Protein AF-A0A7J9W6K3-F1 (afdb_monomer_lite)

Secondary structure (DSSP, 8-state):
--TTGGGGTHHHHTT-EEEEEEETTS-EE----HHHHTTEEEEEEEEETTS-EEEEEEEPSSTT-HHHHHHHHHHHIIIIIHHHHHHHHHHHHHHHHHHHHHHHHHHHHTS---HHHHHHHHHHHHHHHHHHHHHHHHHHHHHHH------

pLDDT: mean 83.11, std 13.93, range [34.53, 97.88]

Sequence (151 aa):
MGRFLTSYGRAGYEHEGYAAQVLDDGSLTSEHSNETAARMIGQVIAACDCGWVGTTRYPTREECDEAAEELALQEWEHNHVRPVLEQHQRAQTTRLQRLLRELADQLTTTGQSDPPLVDRLDRILRALDKATQLAHQLREQAEHQHPTQKG

Structure (mmCIF, N/CA/C/O backbone):
data_AF-A0A7J9W6K3-F1
#
_entry.id   AF-A0A7J9W6K3-F1
#
loop_
_atom_site.group_PDB
_atom_site.id
_atom_site.type_symbol
_atom_site.label_atom_id
_atom_site.label_alt_id
_atom_site.label_comp_id
_atom_site.label_asym_id
_atom_site.label_entity_id
_atom_site.label_seq_id
_atom_site.pdbx_PDB_ins_code
_atom_site.Cartn_x
_atom_site.Cartn_y
_atom_site.Cartn_z
_atom_site.occupancy
_atom_site.B_iso_or_equiv
_atom_site.auth_seq_id
_atom_site.auth_comp_id
_atom_site.auth_asym_id
_atom_site.auth_atom_id
_atom_site.pdbx_PDB_model_num
ATOM 1 N N . MET A 1 1 ? 14.669 0.364 2.171 1.00 46.22 1 MET A N 1
ATOM 2 C CA . MET A 1 1 ? 13.546 0.045 3.085 1.00 46.22 1 MET A CA 1
ATOM 3 C C . MET A 1 1 ? 12.818 1.324 3.494 1.00 46.22 1 MET A C 1
ATOM 5 O O . MET A 1 1 ? 13.327 2.086 4.315 1.00 46.22 1 MET A O 1
ATOM 9 N N . GLY A 1 2 ? 11.663 1.610 2.891 1.00 46.72 2 GLY A N 1
ATOM 10 C CA . GLY A 1 2 ? 10.895 2.818 3.199 1.00 46.72 2 GLY A CA 1
ATOM 11 C C . GLY A 1 2 ? 10.341 2.796 4.628 1.00 46.72 2 GLY A C 1
ATOM 12 O O . GLY A 1 2 ? 9.809 1.783 5.080 1.00 46.72 2 GLY A O 1
ATOM 13 N N . ARG A 1 3 ? 10.411 3.933 5.336 1.00 51.56 3 ARG A N 1
ATOM 14 C CA . ARG A 1 3 ? 9.794 4.150 6.667 1.00 51.56 3 ARG A CA 1
ATOM 15 C C . ARG A 1 3 ? 8.292 3.821 6.720 1.00 51.56 3 ARG A C 1
ATOM 17 O O . ARG A 1 3 ? 7.736 3.734 7.808 1.00 51.5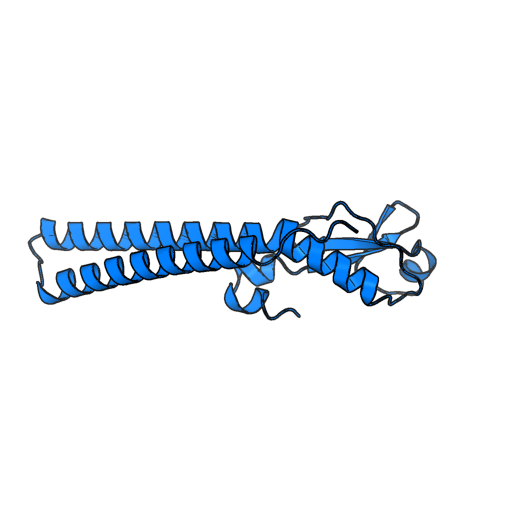6 3 ARG A O 1
ATOM 24 N N . PHE A 1 4 ? 7.647 3.669 5.566 1.00 59.69 4 PHE A N 1
ATOM 25 C CA . PHE A 1 4 ? 6.225 3.391 5.428 1.00 59.69 4 PHE A CA 1
ATOM 26 C C . PHE A 1 4 ? 5.818 1.996 5.926 1.00 59.69 4 PHE A C 1
ATOM 28 O O . PHE A 1 4 ? 4.779 1.869 6.558 1.00 59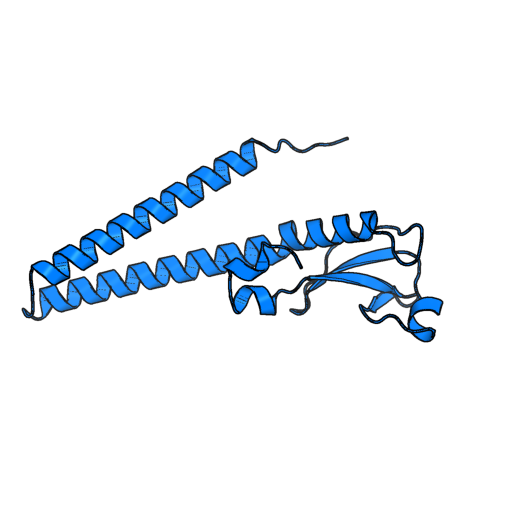.69 4 PHE A O 1
ATOM 35 N N . LEU A 1 5 ? 6.627 0.953 5.706 1.00 60.44 5 LEU A N 1
ATOM 36 C CA . LEU A 1 5 ? 6.223 -0.427 6.025 1.00 60.44 5 LEU A CA 1
ATOM 37 C C . LEU A 1 5 ? 6.292 -0.756 7.521 1.00 60.44 5 LEU A C 1
ATOM 39 O O . LEU A 1 5 ? 5.497 -1.548 8.029 1.00 60.44 5 LEU A O 1
ATOM 43 N N . THR A 1 6 ? 7.214 -0.128 8.252 1.00 59.09 6 THR A N 1
ATOM 44 C CA . THR A 1 6 ? 7.467 -0.454 9.663 1.00 59.09 6 THR A CA 1
ATOM 45 C C . THR A 1 6 ? 6.318 -0.057 10.591 1.00 59.09 6 THR A C 1
ATOM 47 O O . THR A 1 6 ? 6.172 -0.647 11.661 1.00 59.09 6 THR A O 1
ATOM 50 N N . SER A 1 7 ? 5.465 0.892 10.194 1.00 63.66 7 SER A N 1
ATOM 51 C CA . SER A 1 7 ? 4.308 1.332 10.985 1.00 63.66 7 SER A CA 1
ATOM 52 C C . SER A 1 7 ? 3.098 0.389 10.908 1.00 63.66 7 SER A C 1
ATOM 54 O O . SER A 1 7 ? 2.197 0.511 11.737 1.00 63.66 7 SER A O 1
ATOM 56 N N . TYR A 1 8 ? 3.083 -0.577 9.979 1.00 64.19 8 TYR A N 1
ATOM 57 C CA . TYR A 1 8 ? 1.959 -1.506 9.770 1.00 64.19 8 TYR A CA 1
ATOM 58 C C . TYR A 1 8 ? 2.231 -2.946 10.242 1.00 64.19 8 TYR A C 1
ATOM 60 O O . TYR A 1 8 ? 1.387 -3.833 10.081 1.00 64.19 8 TYR A O 1
ATOM 68 N N . GLY A 1 9 ? 3.384 -3.194 10.872 1.00 71.44 9 GLY A N 1
ATOM 69 C CA . GLY A 1 9 ? 3.729 -4.494 11.450 1.00 71.44 9 GLY A CA 1
ATOM 70 C C . GLY A 1 9 ? 3.740 -5.620 10.412 1.00 71.44 9 GLY A C 1
ATOM 71 O O . GLY A 1 9 ? 4.226 -5.443 9.300 1.00 71.44 9 GLY A O 1
ATOM 72 N N . ARG A 1 10 ? 3.194 -6.792 10.766 1.00 72.94 10 ARG A N 1
ATOM 73 C CA . ARG A 1 10 ? 3.197 -7.989 9.901 1.00 72.94 10 ARG A CA 1
ATOM 74 C C . ARG A 1 10 ? 2.550 -7.757 8.530 1.00 72.94 10 ARG A C 1
ATOM 76 O O . ARG A 1 10 ? 3.074 -8.255 7.544 1.00 72.94 10 ARG A O 1
ATOM 83 N N . ALA A 1 11 ? 1.473 -6.974 8.467 1.00 72.75 11 ALA A N 1
ATOM 84 C CA . ALA A 1 11 ? 0.815 -6.655 7.201 1.00 72.75 11 ALA A CA 1
ATOM 85 C C . ALA A 1 11 ? 1.736 -5.856 6.261 1.00 72.75 11 ALA A C 1
ATOM 87 O O . ALA A 1 11 ? 1.671 -6.033 5.054 1.00 72.75 11 ALA A O 1
ATOM 88 N N . GLY A 1 12 ? 2.623 -5.014 6.804 1.00 75.06 12 GLY A N 1
ATOM 89 C CA . GLY A 1 12 ? 3.629 -4.308 6.008 1.00 75.06 12 GLY A CA 1
ATOM 90 C C . GLY A 1 12 ? 4.677 -5.251 5.412 1.00 75.06 12 GLY A C 1
ATOM 91 O O . GLY A 1 12 ? 5.033 -5.101 4.250 1.00 75.06 12 GLY A O 1
ATOM 92 N N . TYR A 1 13 ? 5.131 -6.248 6.177 1.00 77.00 13 TYR A N 1
ATOM 93 C CA . TYR A 1 13 ? 6.118 -7.227 5.700 1.00 77.00 13 TYR A CA 1
ATOM 94 C C . TYR A 1 13 ? 5.578 -8.145 4.599 1.00 77.00 13 TYR A C 1
ATOM 96 O O . TYR A 1 13 ? 6.311 -8.491 3.686 1.00 77.00 13 TYR A O 1
ATOM 104 N N . GLU A 1 14 ? 4.296 -8.515 4.649 1.00 85.31 14 GLU A N 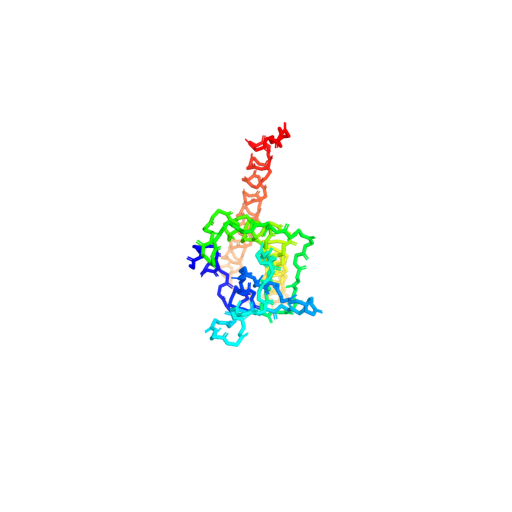1
ATOM 105 C CA . GLU A 1 14 ? 3.660 -9.347 3.609 1.00 85.31 14 GLU A CA 1
ATOM 106 C C . GLU A 1 14 ? 3.500 -8.609 2.265 1.00 85.31 14 GLU A C 1
ATOM 108 O O . GLU A 1 14 ? 3.167 -9.226 1.255 1.00 85.31 14 GLU A O 1
ATOM 113 N N . HIS A 1 15 ? 3.751 -7.297 2.251 1.00 89.56 15 HIS A N 1
ATOM 114 C CA . HIS A 1 15 ? 3.636 -6.444 1.078 1.00 89.56 15 HIS A CA 1
ATOM 115 C C . HIS A 1 15 ? 4.947 -5.743 0.714 1.00 89.56 15 HIS A C 1
ATOM 117 O O . HIS A 1 15 ? 4.901 -4.677 0.106 1.00 89.56 15 HIS A O 1
ATOM 123 N N . GLU A 1 16 ? 6.108 -6.313 1.052 1.00 88.69 16 GLU A N 1
ATOM 124 C CA . GLU A 1 16 ? 7.400 -5.763 0.629 1.00 88.69 16 GLU A CA 1
ATOM 125 C C . GLU A 1 16 ? 7.458 -5.620 -0.903 1.00 88.69 16 GLU A C 1
ATOM 127 O O . GLU A 1 16 ? 7.060 -6.520 -1.649 1.00 88.69 16 GLU A O 1
ATOM 132 N N . GLY A 1 17 ? 7.851 -4.431 -1.363 1.00 91.25 17 GLY A N 1
ATOM 133 C CA . GLY A 1 17 ? 7.897 -4.069 -2.774 1.00 91.25 17 GLY A CA 1
ATOM 134 C C . GLY A 1 17 ? 9.316 -3.902 -3.277 1.00 91.25 17 GLY A C 1
ATOM 135 O O . GLY A 1 17 ? 10.202 -3.489 -2.529 1.00 91.25 17 GLY A O 1
ATOM 136 N N . TYR A 1 18 ? 9.507 -4.190 -4.557 1.00 92.56 18 TYR A N 1
ATOM 137 C CA . TYR A 1 18 ? 10.792 -4.097 -5.235 1.00 92.56 18 TYR A CA 1
ATOM 138 C C . TYR A 1 18 ? 10.608 -3.707 -6.705 1.00 92.56 18 TYR A C 1
ATOM 140 O O . TYR A 1 18 ? 9.540 -3.901 -7.293 1.00 92.56 18 TYR A O 1
ATOM 148 N N . ALA A 1 19 ? 11.662 -3.159 -7.307 1.00 95.19 19 ALA A N 1
ATOM 149 C CA . ALA A 1 19 ? 11.737 -2.939 -8.745 1.00 95.19 19 ALA A CA 1
ATOM 150 C C . ALA A 1 19 ? 12.231 -4.227 -9.420 1.00 95.19 19 ALA A C 1
ATOM 152 O O . ALA A 1 19 ? 13.414 -4.559 -9.371 1.00 95.19 19 ALA A O 1
ATOM 153 N N . ALA A 1 20 ? 11.316 -4.988 -10.016 1.00 95.69 20 ALA A N 1
ATOM 154 C CA . ALA A 1 20 ? 11.654 -6.221 -10.711 1.00 95.69 20 ALA A CA 1
ATOM 155 C C . ALA A 1 20 ? 12.260 -5.913 -12.082 1.00 95.69 20 ALA A C 1
ATOM 157 O O . ALA A 1 20 ? 11.675 -5.166 -12.867 1.00 95.69 20 ALA A O 1
ATOM 158 N N . GLN A 1 21 ? 13.394 -6.532 -12.389 1.00 95.50 21 GLN A N 1
ATOM 159 C CA . GLN A 1 21 ? 14.008 -6.498 -13.711 1.00 95.50 21 GLN A CA 1
ATOM 160 C C . GLN A 1 21 ? 13.185 -7.330 -14.693 1.00 95.50 21 GLN A C 1
ATOM 162 O O . GLN A 1 21 ? 12.701 -8.413 -14.352 1.00 95.50 21 GLN A O 1
ATOM 167 N N . VAL A 1 22 ? 13.044 -6.832 -15.919 1.00 95.56 22 VAL A N 1
ATOM 168 C CA . VAL A 1 22 ? 12.339 -7.534 -16.994 1.00 95.56 22 VAL A CA 1
ATOM 169 C C . VAL A 1 22 ? 13.335 -8.300 -17.858 1.00 95.56 22 VAL A C 1
ATOM 171 O O . VAL A 1 22 ? 14.314 -7.727 -18.343 1.00 95.56 22 VAL A O 1
ATOM 174 N N . LEU A 1 23 ? 13.061 -9.584 -18.079 1.00 95.56 23 LEU A N 1
ATOM 175 C CA . LEU A 1 23 ? 13.861 -10.449 -18.942 1.00 95.56 23 LEU A CA 1
ATOM 176 C C . LEU A 1 23 ? 13.335 -10.475 -20.387 1.00 95.56 23 LEU A C 1
ATOM 178 O O . LEU A 1 23 ? 12.221 -10.039 -20.686 1.00 95.56 23 LEU A O 1
ATOM 182 N N . ASP A 1 24 ? 14.151 -11.008 -21.291 1.00 96.38 24 ASP A N 1
ATOM 183 C CA . ASP A 1 24 ? 13.897 -11.151 -22.730 1.00 96.38 24 ASP A CA 1
ATOM 184 C C . ASP A 1 24 ? 12.666 -11.995 -23.097 1.00 96.38 24 ASP A C 1
ATOM 186 O O . ASP A 1 24 ? 12.036 -11.761 -24.130 1.00 96.38 24 ASP A O 1
ATOM 190 N N . ASP A 1 25 ? 12.276 -12.929 -22.233 1.00 95.81 25 ASP A N 1
ATOM 191 C CA . ASP A 1 25 ? 11.043 -13.717 -22.342 1.00 95.81 25 ASP A CA 1
ATOM 192 C C . ASP A 1 25 ? 9.825 -13.043 -21.682 1.00 95.81 25 ASP A C 1
ATOM 194 O O . ASP A 1 25 ? 8.722 -13.593 -21.680 1.00 95.81 25 ASP A O 1
ATOM 198 N N . GLY A 1 26 ? 10.011 -11.840 -21.131 1.00 93.94 26 GLY A N 1
ATOM 199 C CA . GLY A 1 26 ? 8.992 -11.063 -20.436 1.00 93.94 26 GLY A CA 1
ATOM 200 C C . GLY A 1 26 ? 8.764 -11.456 -18.976 1.00 93.94 26 GLY A C 1
ATOM 201 O O . GLY A 1 26 ? 7.923 -10.825 -18.331 1.00 93.94 26 GLY A O 1
ATOM 202 N N . SER A 1 27 ? 9.484 -12.450 -18.447 1.00 95.31 27 SER A N 1
ATOM 203 C CA . SER A 1 27 ? 9.456 -12.773 -17.019 1.00 95.31 27 SER A CA 1
ATOM 204 C C . SER A 1 27 ? 10.117 -11.682 -16.171 1.00 95.31 27 SER A C 1
ATOM 206 O O . SER A 1 27 ? 10.842 -10.817 -16.672 1.00 95.31 27 SER A O 1
ATOM 208 N N . LEU A 1 28 ? 9.808 -11.703 -14.874 1.00 95.81 28 LEU A N 1
ATOM 209 C CA . LEU A 1 28 ? 10.259 -10.721 -13.895 1.00 95.81 28 LEU A CA 1
ATOM 210 C C . LEU A 1 28 ? 11.197 -11.385 -12.894 1.00 95.81 28 LEU A C 1
ATOM 212 O O . LEU A 1 28 ? 10.935 -12.507 -12.461 1.00 95.81 28 LEU A O 1
ATOM 216 N N . THR A 1 29 ? 12.251 -10.682 -12.491 1.00 92.81 29 THR A N 1
ATOM 217 C CA . THR A 1 29 ? 13.169 -11.165 -11.458 1.00 92.81 29 THR A CA 1
ATOM 218 C C . THR A 1 29 ? 13.659 -10.040 -10.555 1.00 92.81 29 THR A C 1
ATOM 220 O O . THR A 1 29 ? 13.864 -8.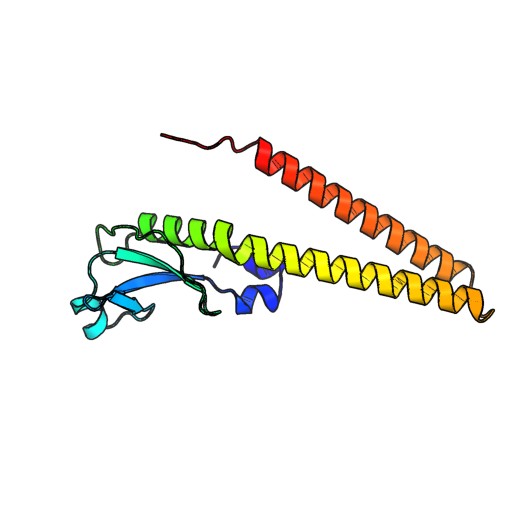912 -10.998 1.00 92.81 29 THR A O 1
ATOM 223 N N . SER A 1 30 ? 13.861 -10.352 -9.278 1.00 89.69 30 SER A N 1
ATOM 224 C CA . SER A 1 30 ? 14.644 -9.539 -8.341 1.00 89.69 30 SER A CA 1
ATOM 225 C C . SER A 1 30 ? 16.069 -10.077 -8.164 1.00 89.69 30 SER A C 1
ATOM 227 O O . SER A 1 30 ? 16.888 -9.461 -7.485 1.00 89.69 30 SER A O 1
ATOM 229 N N . GLU A 1 31 ? 16.386 -11.223 -8.774 1.00 88.75 31 GLU A N 1
ATOM 230 C CA . GLU A 1 31 ? 17.679 -11.881 -8.641 1.00 88.75 31 GLU A CA 1
ATOM 231 C C . GLU A 1 31 ? 18.696 -11.328 -9.640 1.00 88.75 31 GLU A C 1
ATOM 233 O O . GLU A 1 31 ? 18.482 -11.319 -10.859 1.00 88.75 31 GLU A O 1
ATOM 238 N N . HIS A 1 32 ? 19.860 -10.943 -9.123 1.00 84.19 32 HIS A N 1
ATOM 239 C CA . HIS A 1 32 ? 20.987 -10.502 -9.930 1.00 84.19 32 HIS A CA 1
ATOM 240 C C . HIS A 1 32 ? 22.065 -11.595 -9.992 1.00 84.19 32 HIS A C 1
ATOM 242 O O . HIS A 1 32 ? 22.704 -11.932 -8.995 1.00 84.19 32 HIS A O 1
ATOM 248 N N . SER A 1 33 ? 22.258 -12.160 -11.181 1.00 88.88 33 SER A N 1
ATOM 249 C CA . SER A 1 33 ? 23.274 -13.161 -11.513 1.00 88.88 33 SER A CA 1
ATOM 250 C C . SER A 1 33 ? 23.777 -12.912 -12.936 1.00 88.88 33 SER A C 1
ATOM 252 O O . SER A 1 33 ? 23.098 -12.251 -13.715 1.00 88.88 33 SER A O 1
ATOM 254 N N . ASN A 1 34 ? 24.921 -13.487 -13.323 1.00 90.00 34 ASN A N 1
ATOM 255 C CA . ASN A 1 34 ? 25.410 -13.369 -14.706 1.00 90.00 34 ASN A CA 1
ATOM 256 C C . ASN A 1 34 ? 24.389 -13.884 -15.739 1.00 90.00 34 ASN A C 1
ATOM 258 O O . ASN A 1 34 ? 24.333 -13.375 -16.855 1.00 90.00 34 ASN A O 1
ATOM 262 N N . GLU A 1 35 ? 23.594 -14.894 -15.375 1.00 90.62 35 GLU A N 1
ATOM 263 C CA . GLU A 1 35 ? 22.547 -15.446 -16.236 1.00 90.62 35 GLU A CA 1
ATOM 264 C C . GLU A 1 35 ? 21.369 -14.479 -16.383 1.00 90.62 35 GLU A C 1
ATOM 266 O O . GLU A 1 35 ? 20.944 -14.204 -17.503 1.00 90.62 35 GLU A O 1
ATOM 271 N N . THR A 1 36 ? 20.855 -13.940 -15.274 1.00 90.69 36 THR A N 1
ATOM 272 C CA . THR A 1 36 ? 19.729 -12.999 -15.325 1.00 90.69 36 THR A CA 1
ATOM 273 C C . THR A 1 36 ? 20.144 -11.681 -15.967 1.00 90.69 36 THR A C 1
ATOM 275 O O . THR A 1 36 ? 19.421 -11.204 -16.833 1.00 90.69 36 THR A O 1
ATOM 278 N N . ALA A 1 37 ? 21.329 -11.151 -15.644 1.00 89.56 37 ALA A N 1
ATOM 279 C CA . ALA A 1 37 ? 21.881 -9.922 -16.218 1.00 89.56 37 ALA A CA 1
ATOM 280 C C . ALA A 1 37 ? 21.967 -9.977 -17.752 1.00 89.56 37 ALA A C 1
ATOM 282 O O . ALA A 1 37 ? 21.488 -9.076 -18.435 1.00 89.56 37 ALA A O 1
ATOM 283 N N . ALA A 1 38 ? 22.466 -11.087 -18.311 1.00 92.38 38 ALA A N 1
ATOM 284 C CA . ALA A 1 38 ? 22.559 -11.277 -19.762 1.00 92.38 38 ALA A CA 1
ATOM 285 C C . ALA A 1 38 ? 21.196 -11.287 -20.482 1.00 92.38 38 ALA A C 1
ATOM 287 O O . ALA A 1 38 ? 21.148 -11.139 -21.703 1.00 92.38 38 ALA A O 1
ATOM 288 N N . ARG A 1 39 ? 20.102 -11.482 -19.738 1.00 94.44 39 ARG A N 1
ATOM 289 C CA . ARG A 1 39 ? 18.731 -11.559 -20.252 1.00 94.44 39 ARG A CA 1
ATOM 290 C C . ARG A 1 39 ? 17.906 -10.305 -19.967 1.00 94.44 39 ARG A C 1
ATOM 292 O O . ARG A 1 39 ? 16.792 -10.208 -20.475 1.00 94.44 39 ARG A O 1
ATOM 299 N N . MET A 1 40 ? 18.406 -9.363 -19.164 1.00 93.31 40 MET A N 1
ATOM 300 C CA . MET A 1 40 ? 17.689 -8.126 -18.839 1.00 93.31 40 MET A CA 1
ATOM 301 C C . MET A 1 40 ? 17.553 -7.237 -20.078 1.00 93.31 40 MET A C 1
ATOM 303 O O . MET A 1 40 ? 18.512 -7.024 -20.817 1.00 93.31 40 MET A O 1
ATOM 307 N N . ILE A 1 41 ? 16.367 -6.660 -20.284 1.00 94.12 41 ILE A N 1
ATOM 308 C CA . ILE A 1 41 ? 16.082 -5.804 -21.453 1.00 94.12 41 ILE A CA 1
ATOM 309 C C . ILE A 1 41 ? 16.168 -4.300 -21.154 1.00 94.12 41 ILE A C 1
ATOM 311 O O . ILE A 1 41 ? 15.668 -3.486 -21.931 1.00 94.12 41 ILE A O 1
ATOM 315 N N . GLY A 1 42 ? 16.773 -3.923 -20.024 1.00 93.94 42 GLY A N 1
ATOM 316 C CA . GLY A 1 42 ? 16.908 -2.523 -19.609 1.00 93.94 42 GLY A CA 1
ATOM 317 C C . GLY A 1 42 ? 15.579 -1.889 -19.188 1.00 93.94 42 GLY A C 1
ATOM 318 O O . GLY A 1 42 ? 15.264 -0.762 -19.575 1.00 93.94 42 GLY A O 1
ATOM 319 N N . GLN A 1 43 ? 14.746 -2.641 -18.467 1.00 95.25 43 GLN A N 1
ATOM 320 C CA . GLN A 1 43 ? 13.466 -2.172 -17.944 1.00 95.25 43 GLN A CA 1
ATOM 321 C C . GLN A 1 43 ? 13.221 -2.757 -16.559 1.00 95.25 43 GLN A C 1
ATOM 323 O O . GLN A 1 43 ? 13.466 -3.944 -16.341 1.00 95.25 43 GLN A O 1
ATOM 328 N N . VAL A 1 44 ? 12.637 -1.947 -15.680 1.00 96.06 44 VAL A N 1
ATOM 329 C CA . VAL A 1 44 ? 12.098 -2.398 -14.395 1.00 96.06 44 VAL A CA 1
ATOM 330 C C . VAL A 1 44 ? 10.596 -2.157 -14.306 1.00 96.06 44 VAL A C 1
ATOM 332 O O . VAL A 1 44 ? 10.042 -1.286 -14.981 1.00 96.06 44 VAL A O 1
ATOM 335 N N . ILE A 1 45 ? 9.925 -2.941 -13.471 1.00 97.44 45 ILE A N 1
ATOM 336 C CA . ILE A 1 45 ? 8.502 -2.811 -13.155 1.00 97.44 45 ILE A CA 1
ATOM 337 C C . ILE A 1 45 ? 8.303 -2.938 -11.649 1.00 97.44 45 ILE A C 1
ATOM 339 O O . ILE A 1 45 ? 9.026 -3.672 -10.976 1.00 97.44 45 ILE A O 1
ATOM 343 N N . ALA A 1 46 ? 7.315 -2.233 -11.109 1.00 97.50 46 ALA A N 1
ATOM 344 C CA . ALA A 1 46 ? 6.941 -2.393 -9.714 1.00 97.50 46 ALA A CA 1
ATOM 345 C C . ALA A 1 46 ? 6.446 -3.826 -9.454 1.00 97.50 46 ALA A C 1
ATOM 347 O O . ALA A 1 46 ? 5.619 -4.344 -10.206 1.00 97.50 46 ALA A O 1
ATOM 348 N N . ALA A 1 47 ? 6.912 -4.462 -8.386 1.00 96.75 47 ALA A N 1
ATOM 349 C CA . ALA A 1 47 ? 6.459 -5.782 -7.967 1.00 96.75 47 ALA A CA 1
ATOM 350 C C . ALA A 1 47 ? 6.380 -5.874 -6.441 1.00 96.75 47 ALA A C 1
ATOM 352 O O . ALA A 1 47 ? 6.915 -5.033 -5.718 1.00 96.75 47 ALA A O 1
ATOM 353 N N . CYS A 1 48 ? 5.668 -6.884 -5.953 1.00 95.25 48 CYS A N 1
ATOM 354 C CA . CYS A 1 48 ? 5.475 -7.133 -4.534 1.00 95.25 48 CYS A CA 1
ATOM 355 C C . CYS A 1 48 ? 5.466 -8.634 -4.239 1.00 95.25 48 CYS A C 1
ATOM 357 O O . CYS A 1 48 ? 4.935 -9.415 -5.031 1.00 95.25 48 CYS A O 1
ATOM 359 N N . ASP A 1 49 ? 5.969 -9.029 -3.071 1.00 91.50 49 ASP A N 1
ATOM 360 C CA . ASP A 1 49 ? 6.024 -10.431 -2.630 1.00 91.50 49 ASP A CA 1
ATOM 361 C C . ASP A 1 49 ? 4.654 -11.119 -2.561 1.00 91.50 49 ASP A C 1
ATOM 363 O O . ASP A 1 49 ? 4.550 -12.335 -2.717 1.00 91.50 49 ASP A O 1
ATOM 367 N N . CYS A 1 50 ? 3.570 -10.353 -2.404 1.00 92.19 50 CYS A N 1
ATOM 368 C CA . CYS A 1 50 ? 2.212 -10.896 -2.460 1.00 92.19 50 CYS A CA 1
ATOM 369 C C . CYS A 1 50 ? 1.753 -11.293 -3.883 1.00 92.19 50 CYS A C 1
ATOM 371 O O . CYS A 1 50 ? 0.630 -11.771 -4.056 1.00 92.19 50 CYS A O 1
ATOM 373 N N . GLY A 1 51 ? 2.592 -11.079 -4.903 1.00 94.56 51 GLY A N 1
ATOM 374 C CA . GLY A 1 51 ? 2.317 -11.377 -6.310 1.00 94.56 51 GLY A CA 1
ATOM 375 C C . GLY A 1 51 ? 1.694 -10.222 -7.097 1.00 94.56 51 GLY A C 1
ATOM 376 O O . GLY A 1 51 ? 1.366 -10.393 -8.271 1.00 94.56 51 GLY A O 1
ATOM 377 N N . TRP A 1 52 ? 1.514 -9.049 -6.484 1.00 97.06 52 TRP A N 1
ATOM 378 C CA . TRP A 1 52 ? 1.080 -7.858 -7.213 1.00 97.06 52 TRP A CA 1
ATOM 379 C C . TRP A 1 52 ? 2.197 -7.334 -8.120 1.00 97.06 52 TRP A C 1
ATOM 381 O O . TRP A 1 52 ? 3.362 -7.287 -7.726 1.00 97.06 52 TRP A O 1
ATOM 391 N N . VAL A 1 53 ? 1.814 -6.903 -9.321 1.00 97.88 53 VAL A N 1
ATOM 392 C CA . VAL A 1 53 ? 2.709 -6.326 -10.326 1.00 97.88 53 VAL A CA 1
ATOM 393 C C . VAL A 1 53 ? 2.105 -5.014 -10.811 1.00 97.88 53 VAL A C 1
ATOM 395 O O . VAL A 1 53 ? 0.895 -4.921 -11.038 1.00 97.88 53 VAL A O 1
ATOM 398 N N . GLY A 1 54 ? 2.961 -4.009 -10.959 1.00 96.88 54 GLY A N 1
ATOM 399 C CA . GLY A 1 54 ? 2.624 -2.724 -11.541 1.00 96.88 54 GLY A CA 1
ATOM 400 C C . GLY A 1 54 ? 2.246 -2.830 -13.011 1.00 96.88 54 GLY A C 1
ATOM 401 O O . GLY A 1 54 ? 2.238 -3.891 -13.634 1.00 96.88 54 GLY A O 1
ATOM 402 N N . THR A 1 55 ? 1.914 -1.687 -13.582 1.00 96.94 55 THR A N 1
ATOM 403 C CA . THR A 1 55 ? 1.479 -1.579 -14.978 1.00 96.94 55 THR A CA 1
ATOM 404 C C . THR A 1 55 ? 2.472 -0.814 -15.836 1.00 96.94 55 THR A C 1
ATOM 406 O O . THR A 1 55 ? 2.436 -0.930 -17.063 1.00 96.94 55 THR A O 1
ATOM 409 N N . THR A 1 56 ? 3.380 -0.063 -15.209 1.00 97.38 56 THR A N 1
ATOM 410 C CA . THR A 1 56 ? 4.340 0.783 -15.909 1.00 97.38 56 THR A CA 1
ATOM 411 C C . THR A 1 56 ? 5.701 0.108 -15.966 1.00 97.38 56 THR A C 1
ATOM 413 O O . THR A 1 56 ? 6.248 -0.328 -14.959 1.00 97.38 56 THR A O 1
ATOM 416 N N . ARG A 1 57 ? 6.268 0.032 -17.172 1.00 96.38 57 ARG A N 1
ATOM 417 C CA . ARG A 1 57 ? 7.661 -0.371 -17.372 1.00 96.38 57 ARG A CA 1
ATOM 418 C C . ARG A 1 57 ? 8.522 0.878 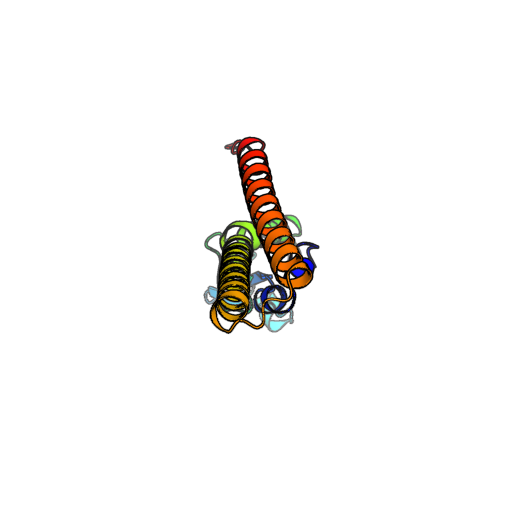-17.454 1.00 96.38 57 ARG A C 1
ATOM 420 O O . ARG A 1 57 ? 8.302 1.714 -18.331 1.00 96.38 57 ARG A O 1
ATOM 427 N N . TYR A 1 58 ? 9.497 0.982 -16.569 1.00 96.12 58 TYR A N 1
ATOM 428 C CA . TYR A 1 58 ? 10.421 2.103 -16.496 1.00 96.12 58 TYR A CA 1
ATOM 429 C C . TYR A 1 58 ? 11.726 1.718 -17.199 1.00 96.12 58 TYR A C 1
ATOM 431 O O . TYR A 1 58 ? 12.372 0.756 -16.778 1.00 96.12 58 TYR A O 1
ATOM 439 N N . PRO A 1 59 ? 12.110 2.406 -18.290 1.00 96.12 59 PRO A N 1
ATOM 440 C CA . PRO A 1 59 ? 13.391 2.167 -18.944 1.00 96.12 59 PRO A CA 1
ATOM 441 C C . PRO A 1 59 ? 14.550 2.479 -17.999 1.00 96.12 59 PRO A C 1
ATOM 443 O O . PRO A 1 59 ? 14.535 3.524 -17.350 1.00 96.12 59 PRO A O 1
ATOM 446 N N . THR A 1 60 ? 15.561 1.615 -17.972 1.00 92.31 60 THR A N 1
ATOM 447 C CA . THR A 1 60 ? 16.803 1.844 -17.231 1.00 92.31 60 THR A CA 1
ATOM 448 C C . THR A 1 60 ? 17.919 2.255 -18.188 1.00 92.31 60 THR A C 1
ATOM 450 O O . THR A 1 60 ? 18.002 1.783 -19.325 1.00 92.31 60 THR A O 1
ATOM 453 N N . ARG A 1 61 ? 18.778 3.182 -17.758 1.00 83.56 61 ARG A N 1
ATOM 454 C CA . ARG A 1 61 ? 19.967 3.594 -18.529 1.00 83.56 61 ARG A CA 1
ATOM 455 C C . ARG A 1 61 ? 21.166 2.679 -18.301 1.00 83.56 61 ARG A C 1
ATOM 457 O O . ARG A 1 61 ? 22.013 2.555 -19.181 1.00 83.56 61 ARG A O 1
ATOM 464 N N . GLU A 1 62 ? 21.220 2.056 -17.134 1.00 80.94 62 GLU A N 1
ATOM 465 C CA . GLU A 1 62 ? 22.246 1.116 -16.693 1.00 80.94 62 GLU A CA 1
ATOM 466 C C . GLU A 1 62 ? 21.620 0.082 -15.741 1.00 80.94 62 GLU A C 1
ATOM 468 O O . GLU A 1 62 ? 20.452 0.208 -15.369 1.00 80.94 62 GLU A O 1
ATOM 473 N N . GLU A 1 63 ? 22.362 -0.968 -15.374 1.00 69.00 63 GLU A N 1
ATOM 474 C CA . GLU A 1 63 ? 21.842 -2.091 -14.568 1.00 69.00 63 GLU A CA 1
ATOM 475 C C . GLU A 1 63 ? 21.299 -1.672 -13.187 1.00 69.00 63 GLU A C 1
ATOM 477 O O . GLU A 1 63 ? 20.451 -2.372 -12.635 1.00 69.00 63 GLU A O 1
ATOM 482 N N . CYS A 1 64 ? 21.709 -0.507 -12.673 1.00 72.12 64 CYS A N 1
ATOM 483 C CA . CYS A 1 64 ? 21.266 0.061 -11.398 1.00 72.12 64 CYS A CA 1
ATOM 484 C C . CYS A 1 64 ? 20.788 1.514 -11.571 1.00 72.12 64 CYS A C 1
ATOM 486 O O . CYS A 1 64 ? 21.385 2.445 -11.035 1.00 72.12 64 CYS A O 1
ATOM 488 N N . ASP A 1 65 ? 19.730 1.718 -12.357 1.00 90.12 65 ASP A N 1
ATOM 489 C CA . ASP A 1 65 ? 19.115 3.039 -12.530 1.00 90.12 65 ASP A CA 1
ATOM 490 C C . ASP A 1 65 ? 18.205 3.384 -11.337 1.00 90.12 65 ASP A C 1
ATOM 492 O O . ASP A 1 65 ? 17.024 3.026 -11.305 1.00 90.12 65 ASP A O 1
ATOM 496 N N . GLU A 1 66 ? 18.766 4.100 -10.357 1.00 91.25 66 GLU A N 1
ATOM 497 C CA . GLU A 1 66 ? 18.061 4.526 -9.138 1.00 91.25 66 GLU A CA 1
ATOM 498 C C . GLU A 1 66 ? 16.786 5.330 -9.440 1.00 91.25 66 GLU A C 1
ATOM 500 O O . GLU A 1 66 ? 15.808 5.241 -8.701 1.00 91.25 66 GLU A O 1
ATOM 505 N N . ALA A 1 67 ? 16.754 6.103 -10.533 1.00 93.75 67 ALA A N 1
ATOM 506 C CA . ALA A 1 67 ? 15.579 6.899 -10.878 1.00 93.75 67 ALA A CA 1
ATOM 507 C C . ALA A 1 67 ? 14.425 6.014 -11.369 1.00 93.75 67 ALA A C 1
ATOM 509 O O . ALA A 1 67 ? 13.265 6.263 -11.036 1.00 93.75 67 ALA A O 1
ATOM 510 N N . ALA A 1 68 ? 14.732 4.976 -12.148 1.00 94.75 68 ALA A N 1
ATOM 511 C CA . ALA A 1 68 ? 13.738 3.997 -12.573 1.00 94.75 68 ALA A CA 1
ATOM 512 C C . ALA A 1 68 ? 13.241 3.143 -11.393 1.00 94.75 68 ALA A C 1
ATOM 514 O O . ALA A 1 68 ? 12.041 2.878 -11.295 1.00 94.75 68 ALA A O 1
ATOM 515 N N . GLU A 1 69 ? 14.139 2.760 -10.478 1.00 93.06 69 GLU A N 1
ATOM 516 C CA . GLU A 1 69 ? 13.784 2.060 -9.239 1.00 93.06 69 GLU A CA 1
ATOM 517 C C . GLU A 1 69 ? 12.849 2.904 -8.363 1.00 93.06 69 GLU A C 1
ATOM 519 O O . GLU A 1 69 ? 11.782 2.432 -7.971 1.00 93.06 69 GLU A O 1
ATOM 524 N N . GLU A 1 70 ? 13.196 4.167 -8.110 1.00 93.88 70 GLU A N 1
ATOM 525 C CA . GLU A 1 70 ? 12.383 5.106 -7.331 1.00 93.88 70 GLU A CA 1
ATOM 526 C C . GLU A 1 70 ? 10.970 5.246 -7.925 1.00 93.88 70 GLU A C 1
ATOM 528 O O . GLU A 1 70 ? 9.983 5.176 -7.195 1.00 93.88 70 GLU A O 1
ATOM 533 N N . LEU A 1 71 ? 10.843 5.376 -9.250 1.00 95.31 71 LEU A N 1
ATOM 534 C CA . LEU A 1 71 ? 9.537 5.463 -9.913 1.00 95.31 71 LEU A CA 1
ATOM 535 C C . LEU A 1 71 ? 8.714 4.173 -9.770 1.00 95.31 71 LEU A C 1
ATOM 537 O O . LEU A 1 71 ? 7.515 4.242 -9.486 1.00 95.31 71 LEU A O 1
ATOM 541 N N . ALA A 1 72 ? 9.342 3.004 -9.921 1.00 95.44 72 ALA A N 1
ATOM 542 C CA . ALA A 1 72 ? 8.681 1.718 -9.709 1.00 95.44 72 ALA A CA 1
ATOM 543 C C . ALA A 1 72 ? 8.215 1.558 -8.250 1.00 95.44 72 ALA A C 1
ATOM 545 O O . ALA A 1 72 ? 7.085 1.139 -7.990 1.00 95.44 72 ALA A O 1
ATOM 546 N N . LEU A 1 73 ? 9.044 1.956 -7.283 1.00 93.75 73 LEU A N 1
ATOM 547 C CA . LEU A 1 73 ? 8.679 1.936 -5.867 1.00 93.75 73 LEU A CA 1
ATOM 548 C C . LEU A 1 73 ? 7.565 2.942 -5.549 1.00 93.75 73 LEU A C 1
ATOM 550 O O . LEU A 1 73 ? 6.666 2.627 -4.773 1.00 93.75 73 LEU A O 1
ATOM 554 N N . GLN A 1 74 ? 7.543 4.114 -6.182 1.00 93.62 74 GLN A N 1
ATOM 555 C CA . GLN A 1 74 ? 6.437 5.062 -6.036 1.00 93.62 74 GLN A CA 1
ATOM 556 C C . GLN A 1 74 ? 5.117 4.502 -6.585 1.00 93.62 74 GLN A C 1
ATOM 558 O O . GLN A 1 74 ? 4.075 4.705 -5.951 1.00 93.62 74 GLN A O 1
ATOM 563 N N . GLU A 1 75 ? 5.145 3.780 -7.715 1.00 95.50 75 GLU A N 1
ATOM 564 C CA . GLU A 1 75 ? 3.975 3.074 -8.257 1.00 95.50 75 GLU A CA 1
ATOM 565 C C . GLU A 1 75 ? 3.481 2.004 -7.276 1.00 95.50 75 GLU A C 1
ATOM 567 O O . GLU A 1 75 ? 2.295 1.984 -6.944 1.00 95.50 75 GLU A O 1
ATOM 572 N N . TRP A 1 76 ? 4.379 1.153 -6.769 1.00 95.31 76 TRP A N 1
ATOM 573 C CA . TRP A 1 76 ? 4.047 0.155 -5.747 1.00 95.31 76 TRP A CA 1
ATOM 574 C C . TRP A 1 76 ? 3.436 0.800 -4.497 1.00 95.31 76 TRP A C 1
ATOM 576 O O . TRP A 1 76 ? 2.396 0.347 -4.011 1.00 95.31 76 TRP A O 1
ATOM 586 N N . GLU A 1 77 ? 4.027 1.887 -3.994 1.00 92.62 77 GLU A N 1
ATOM 587 C CA . GLU A 1 77 ? 3.525 2.572 -2.806 1.00 92.62 77 GLU A CA 1
ATOM 588 C C . GLU A 1 77 ? 2.104 3.087 -3.026 1.00 92.62 77 GLU A C 1
ATOM 590 O O . GLU A 1 77 ? 1.210 2.789 -2.232 1.00 92.62 77 GLU A O 1
ATOM 595 N N . HIS A 1 78 ? 1.875 3.831 -4.108 1.00 92.38 78 HIS A N 1
ATOM 596 C CA . HIS A 1 78 ? 0.602 4.509 -4.347 1.00 92.38 78 HIS A CA 1
ATOM 597 C C . HIS A 1 78 ? -0.508 3.578 -4.823 1.00 92.38 78 HIS A C 1
ATOM 599 O O . HIS A 1 78 ? -1.647 3.717 -4.375 1.00 92.38 78 HIS A O 1
ATOM 605 N N . ASN A 1 79 ? -0.193 2.637 -5.711 1.00 95.44 79 ASN A N 1
ATOM 606 C CA . ASN A 1 79 ? -1.204 1.822 -6.380 1.00 95.44 79 ASN A CA 1
ATOM 607 C C . ASN A 1 79 ? -1.454 0.487 -5.678 1.00 95.44 79 ASN A C 1
ATOM 609 O O . ASN A 1 79 ? -2.461 -0.163 -5.964 1.00 95.44 79 ASN A O 1
ATOM 613 N N . HIS A 1 80 ? -0.573 0.078 -4.761 1.00 94.19 80 HIS A N 1
ATOM 614 C CA . HIS A 1 80 ? -0.683 -1.212 -4.098 1.00 94.19 80 HIS A CA 1
ATOM 615 C C . HIS A 1 80 ? -0.639 -1.128 -2.578 1.00 94.19 80 HIS A C 1
ATOM 617 O O . HIS A 1 80 ? -1.677 -1.268 -1.924 1.00 94.19 80 HIS A O 1
ATOM 623 N N . VAL A 1 81 ? 0.544 -0.918 -1.996 1.00 91.81 81 VAL A N 1
ATOM 624 C CA . VAL A 1 81 ? 0.718 -1.181 -0.564 1.00 91.81 81 VAL A CA 1
ATOM 625 C C . VAL A 1 81 ? -0.011 -0.153 0.297 1.00 91.81 81 VAL A C 1
ATOM 627 O O . VAL A 1 81 ? -0.633 -0.529 1.289 1.00 91.81 81 VAL A O 1
ATOM 630 N N . ARG A 1 82 ? -0.044 1.130 -0.090 1.00 88.69 82 ARG A N 1
ATOM 631 C CA . ARG A 1 82 ? -0.775 2.148 0.675 1.00 88.69 82 ARG A CA 1
ATOM 632 C C . ARG A 1 82 ? -2.281 1.851 0.715 1.00 88.69 82 ARG A C 1
ATOM 634 O O . ARG A 1 82 ? -2.796 1.747 1.829 1.00 88.69 82 ARG A O 1
ATOM 641 N N . PRO A 1 83 ? -2.986 1.635 -0.416 1.00 90.94 83 PRO A N 1
ATOM 642 C CA . PRO A 1 83 ? -4.395 1.243 -0.393 1.00 90.94 83 PRO A CA 1
ATOM 643 C C . PRO A 1 83 ? -4.684 0.020 0.488 1.00 90.94 83 PRO A C 1
ATOM 645 O O . PRO A 1 83 ? -5.619 0.045 1.292 1.00 90.94 83 PRO A O 1
ATOM 648 N N . VAL A 1 84 ? -3.867 -1.033 0.368 1.00 91.00 84 VAL A N 1
ATOM 649 C CA . VAL A 1 84 ? -4.058 -2.287 1.111 1.00 91.00 84 VAL A CA 1
ATOM 650 C C . VAL A 1 84 ? -3.888 -2.073 2.615 1.00 91.00 84 VAL A C 1
ATOM 652 O O . VAL A 1 84 ? -4.751 -2.471 3.405 1.00 91.00 84 VAL A O 1
ATOM 655 N N . LEU A 1 85 ? -2.809 -1.409 3.029 1.00 87.38 85 LEU A N 1
ATOM 656 C CA . LEU A 1 85 ? -2.509 -1.190 4.443 1.00 87.38 85 LEU A CA 1
ATOM 657 C C . LEU A 1 85 ? -3.506 -0.236 5.105 1.00 87.38 85 LEU A C 1
ATOM 659 O O . LEU A 1 85 ? -3.937 -0.474 6.236 1.00 87.38 85 LEU A O 1
ATOM 663 N N . GLU A 1 86 ? -3.955 0.791 4.389 1.00 86.56 86 GLU A N 1
ATOM 664 C CA . GLU A 1 86 ? -5.000 1.692 4.871 1.00 86.56 86 GLU A CA 1
ATOM 665 C C . GLU A 1 86 ? -6.352 0.982 5.007 1.00 86.56 86 GLU A C 1
ATOM 667 O O . GLU A 1 86 ? -7.063 1.189 5.995 1.00 86.56 86 GLU A O 1
ATOM 672 N N . GLN A 1 87 ? -6.719 0.118 4.054 1.00 87.88 87 GLN A N 1
ATOM 673 C CA . GLN A 1 87 ? -7.929 -0.698 4.159 1.00 87.88 87 GLN A CA 1
ATOM 674 C C . GLN A 1 87 ? -7.853 -1.639 5.367 1.00 87.88 87 GLN A C 1
ATOM 676 O O . GLN A 1 87 ? -8.813 -1.733 6.141 1.00 87.88 87 GLN A O 1
ATOM 681 N N . HIS A 1 88 ? -6.710 -2.297 5.563 1.00 87.00 88 HIS A N 1
ATOM 682 C CA . HIS A 1 88 ? -6.478 -3.171 6.706 1.00 87.00 88 HIS A CA 1
ATOM 683 C C . HIS A 1 88 ? -6.596 -2.404 8.032 1.00 87.00 88 HIS A C 1
ATOM 685 O O . HIS A 1 88 ? -7.315 -2.838 8.936 1.00 87.00 88 HIS A O 1
ATOM 691 N N . GLN A 1 89 ? -5.986 -1.221 8.131 1.00 84.75 89 GLN A N 1
ATOM 692 C CA . GLN A 1 89 ? -6.084 -0.368 9.315 1.00 84.75 89 GLN A CA 1
ATOM 693 C C . GLN A 1 89 ? -7.535 0.051 9.603 1.00 84.75 89 GLN A C 1
ATOM 695 O O . GLN A 1 89 ? -7.996 -0.066 10.740 1.00 84.75 89 GLN A O 1
ATOM 700 N N . ARG A 1 90 ? -8.297 0.476 8.584 1.00 85.81 90 ARG A N 1
ATOM 701 C CA . ARG A 1 90 ? -9.725 0.821 8.736 1.00 85.81 90 ARG A CA 1
ATOM 702 C C . ARG A 1 90 ? -10.544 -0.367 9.249 1.00 85.81 90 ARG A C 1
ATOM 704 O O . ARG A 1 90 ? -11.382 -0.201 10.141 1.00 85.81 90 ARG A O 1
ATOM 711 N N . ALA A 1 91 ? -10.291 -1.566 8.724 1.00 87.31 91 ALA A N 1
ATOM 712 C CA . ALA A 1 91 ? -10.968 -2.786 9.157 1.00 87.31 91 ALA A CA 1
ATOM 713 C C . ALA A 1 91 ? -10.639 -3.137 10.619 1.00 87.31 91 ALA A C 1
ATOM 715 O O . ALA A 1 91 ? -11.543 -3.462 11.395 1.00 87.31 91 ALA A O 1
ATOM 716 N N . GLN A 1 92 ? -9.370 -3.019 11.022 1.00 86.50 92 GLN A N 1
ATOM 717 C CA . GLN A 1 92 ? -8.941 -3.246 12.404 1.00 86.50 92 GLN A CA 1
ATOM 718 C C . GLN A 1 92 ? -9.576 -2.249 13.377 1.00 86.50 92 GLN A C 1
ATOM 720 O O . GLN A 1 92 ? -10.113 -2.667 14.404 1.00 86.50 92 GLN A O 1
ATOM 725 N N . THR A 1 93 ? -9.591 -0.958 13.035 1.00 87.00 93 THR A N 1
ATOM 726 C CA . THR A 1 93 ? -10.241 0.080 13.848 1.00 87.00 93 THR A CA 1
ATOM 727 C C . THR A 1 93 ? -11.735 -0.191 14.000 1.00 87.00 93 THR A C 1
ATOM 729 O O . THR A 1 93 ? -12.245 -0.202 15.119 1.00 87.00 93 THR A O 1
ATOM 732 N N . THR A 1 94 ? -12.429 -0.507 12.904 1.00 87.81 94 THR A N 1
ATOM 733 C CA . THR A 1 94 ? -13.866 -0.835 12.929 1.00 87.81 94 THR A CA 1
ATOM 734 C C . THR A 1 94 ? -14.146 -2.048 13.819 1.00 87.81 94 THR A C 1
ATOM 736 O O . THR A 1 94 ? -15.077 -2.044 14.628 1.00 87.81 94 THR A O 1
ATOM 739 N N . ARG A 1 95 ? -13.311 -3.091 13.722 1.00 88.38 95 ARG A N 1
ATOM 740 C CA . ARG A 1 95 ? -13.417 -4.285 14.568 1.00 88.38 95 ARG A CA 1
ATOM 741 C C . ARG A 1 95 ? -13.198 -3.956 16.044 1.00 88.38 95 ARG A C 1
ATOM 743 O O . ARG A 1 95 ? -13.962 -4.442 16.874 1.00 88.38 95 ARG A O 1
ATOM 750 N N . LEU A 1 96 ? -12.188 -3.150 16.371 1.00 86.06 96 LEU A N 1
ATOM 751 C CA . LEU A 1 96 ? -11.898 -2.748 17.748 1.00 86.06 96 LEU A CA 1
ATOM 752 C C . LEU A 1 96 ? -13.050 -1.936 18.348 1.00 86.06 96 LEU A C 1
ATOM 754 O O . LEU A 1 96 ? -13.489 -2.234 19.455 1.00 86.06 96 LEU A O 1
ATOM 758 N N . GLN A 1 97 ? -13.582 -0.963 17.606 1.00 86.75 97 GLN A N 1
ATOM 759 C CA . GLN A 1 97 ? -14.738 -0.175 18.037 1.00 86.75 97 GLN A CA 1
ATOM 760 C C . GLN A 1 97 ? -15.954 -1.058 18.323 1.00 86.75 97 GLN A C 1
ATOM 762 O O . GLN A 1 97 ? -16.613 -0.879 19.345 1.00 86.75 97 GLN A O 1
ATOM 767 N N . ARG A 1 98 ? -16.234 -2.039 17.454 1.00 89.56 98 ARG A N 1
ATOM 768 C CA . ARG A 1 98 ? -17.318 -3.002 17.674 1.00 89.56 98 ARG A CA 1
ATOM 769 C C . ARG A 1 98 ? -17.108 -3.810 18.958 1.00 89.56 98 ARG A C 1
ATOM 771 O O . ARG A 1 98 ? -18.017 -3.862 19.775 1.00 89.56 98 ARG A O 1
ATOM 778 N N . LEU A 1 99 ? -15.919 -4.383 19.160 1.00 86.19 99 LEU A N 1
ATOM 779 C CA . LEU A 1 99 ? -15.609 -5.181 20.355 1.00 86.19 99 LEU A CA 1
ATOM 780 C C . LEU A 1 99 ? -15.711 -4.362 21.650 1.00 86.19 99 LEU A C 1
ATOM 782 O O . LEU A 1 99 ? -16.211 -4.859 22.654 1.00 86.19 99 LEU A O 1
ATOM 786 N N . LEU A 1 100 ? -15.261 -3.105 21.633 1.00 85.62 100 LEU A N 1
ATOM 787 C CA . LEU A 1 100 ? -15.364 -2.210 22.787 1.00 85.62 100 LEU A CA 1
ATOM 788 C C . LEU A 1 100 ? -16.821 -1.859 23.121 1.00 85.62 100 LEU A C 1
ATOM 790 O O . LEU A 1 100 ? -17.169 -1.818 24.299 1.00 85.62 100 LEU A O 1
ATOM 794 N N . ARG A 1 101 ? -17.673 -1.648 22.108 1.00 85.50 101 ARG A N 1
ATOM 795 C CA . ARG A 1 101 ? -19.118 -1.437 22.307 1.00 85.50 101 ARG A CA 1
ATOM 796 C C . ARG A 1 101 ? -19.795 -2.688 22.863 1.00 85.50 101 ARG A C 1
ATOM 798 O O . ARG A 1 101 ? -20.485 -2.593 23.868 1.00 85.50 101 ARG A O 1
ATOM 805 N N . GLU A 1 102 ? -19.520 -3.858 22.282 1.00 86.94 102 GLU A N 1
ATOM 806 C CA . GLU A 1 102 ? -20.043 -5.144 22.771 1.00 86.94 102 GLU A CA 1
ATOM 807 C C . GLU A 1 102 ? -19.665 -5.388 24.241 1.00 86.94 102 GLU A C 1
ATOM 809 O O . GLU A 1 102 ? -20.499 -5.829 25.030 1.00 86.94 102 GLU A O 1
ATOM 814 N N . LEU A 1 103 ? -18.431 -5.056 24.632 1.00 84.69 103 LEU A N 1
ATOM 815 C CA . LEU A 1 103 ? -17.977 -5.174 26.017 1.00 84.69 103 LEU A CA 1
ATOM 816 C C . LEU A 1 103 ? -18.711 -4.201 26.956 1.00 84.69 103 LEU A C 1
ATOM 818 O O . LEU A 1 103 ? -19.115 -4.593 28.051 1.00 84.69 103 LEU A O 1
ATOM 822 N N . ALA A 1 104 ? -18.899 -2.946 26.541 1.00 83.19 104 ALA A N 1
ATOM 823 C CA . ALA A 1 104 ? -19.633 -1.952 27.324 1.00 83.19 104 ALA A CA 1
ATOM 824 C C . ALA A 1 104 ? -21.108 -2.354 27.518 1.00 83.19 104 ALA A C 1
ATOM 826 O O . ALA A 1 104 ? -21.629 -2.293 28.637 1.00 83.19 104 ALA A O 1
ATOM 827 N N . ASP A 1 105 ? -21.755 -2.852 26.463 1.00 84.12 105 ASP A N 1
ATOM 828 C CA . ASP A 1 105 ? -23.132 -3.346 26.513 1.00 84.12 105 ASP A CA 1
ATOM 829 C C . ASP A 1 105 ? -23.257 -4.560 27.447 1.00 84.12 105 ASP A C 1
ATOM 831 O O . ASP A 1 105 ? -24.172 -4.621 28.272 1.00 84.12 105 ASP A O 1
ATOM 835 N N . GLN A 1 106 ? -22.312 -5.507 27.391 1.00 83.00 106 GLN A N 1
ATOM 836 C CA . GLN A 1 106 ? -22.290 -6.678 28.277 1.00 83.00 106 GLN A CA 1
ATOM 837 C C . GLN A 1 106 ? -22.161 -6.295 29.758 1.00 83.00 106 GLN A C 1
ATOM 839 O O . GLN A 1 106 ? -22.888 -6.838 30.593 1.00 83.00 106 GLN A O 1
ATOM 844 N N . LEU A 1 107 ? -21.287 -5.343 30.096 1.00 81.81 107 LEU A N 1
ATOM 845 C CA . LEU A 1 107 ? -21.104 -4.861 31.475 1.00 81.81 107 LEU A CA 1
ATOM 846 C C . LEU A 1 107 ? -22.336 -4.118 32.008 1.00 81.81 107 LEU A C 1
ATOM 848 O O . LEU A 1 107 ? -22.646 -4.176 33.201 1.00 81.81 107 LEU A O 1
ATOM 852 N N . THR A 1 108 ? -23.058 -3.437 31.122 1.00 80.44 108 THR A N 1
ATOM 853 C CA . THR A 1 108 ? -24.293 -2.725 31.471 1.00 80.44 108 THR A CA 1
ATOM 854 C C . THR A 1 108 ? -25.454 -3.707 31.659 1.00 80.44 108 THR A C 1
ATOM 856 O O . THR A 1 108 ? -26.217 -3.607 32.616 1.00 80.44 108 THR A O 1
ATOM 859 N N . THR A 1 109 ? -25.557 -4.714 30.787 1.00 80.19 109 THR A N 1
ATOM 860 C CA . THR A 1 109 ? -26.685 -5.664 30.763 1.00 80.19 109 THR A CA 1
ATOM 861 C C . THR A 1 109 ? -26.591 -6.731 31.856 1.00 80.19 109 THR A C 1
ATOM 863 O O . THR A 1 109 ? -27.611 -7.176 32.375 1.00 80.19 109 THR A O 1
ATOM 866 N N . THR A 1 110 ? -25.381 -7.147 32.242 1.00 78.94 110 THR A N 1
ATOM 867 C CA . THR A 1 110 ? -25.179 -8.183 33.276 1.00 78.94 110 THR A CA 1
ATOM 868 C C . THR A 1 110 ? -25.325 -7.662 34.709 1.00 78.94 110 THR A C 1
ATOM 870 O O . THR A 1 110 ? -25.199 -8.441 35.653 1.00 78.94 110 THR A O 1
ATOM 873 N N . GLY A 1 111 ? -25.565 -6.359 34.907 1.00 65.56 111 GLY A N 1
ATOM 874 C CA . GLY A 1 111 ? -25.605 -5.740 36.236 1.00 65.56 111 GLY A CA 1
ATOM 875 C C . GLY A 1 111 ? -24.249 -5.724 36.956 1.00 65.56 111 GLY A C 1
ATOM 876 O O . GLY A 1 111 ? -24.170 -5.270 38.093 1.00 65.56 111 GLY A O 1
ATOM 877 N N . GLN A 1 112 ? -23.170 -6.167 36.295 1.00 63.25 112 GLN A N 1
ATOM 878 C CA . GLN A 1 112 ? -21.775 -6.048 36.741 1.00 63.25 112 GLN A CA 1
ATOM 879 C C . GLN A 1 112 ? -21.188 -4.683 36.365 1.00 63.25 112 GLN A C 1
ATOM 881 O O . GLN A 1 112 ? -20.024 -4.561 35.978 1.00 63.25 112 GLN A O 1
ATOM 886 N N . SER A 1 113 ? -22.012 -3.642 36.423 1.00 61.91 113 SER A N 1
ATOM 887 C CA . SER A 1 113 ? -21.600 -2.298 36.059 1.00 61.91 113 SER A CA 1
ATOM 888 C C . SER A 1 113 ? -20.673 -1.765 37.145 1.00 61.91 113 SER A C 1
ATOM 890 O O . SER A 1 113 ? -21.135 -1.312 38.187 1.00 61.91 113 SER A O 1
ATOM 892 N N . ASP A 1 114 ? -19.365 -1.832 36.905 1.00 71.44 114 ASP A N 1
ATOM 893 C CA . ASP A 1 114 ? -18.381 -0.999 37.593 1.00 71.44 114 ASP A CA 1
ATOM 894 C C . ASP A 1 114 ? -18.372 0.361 36.869 1.00 71.44 114 ASP A C 1
ATOM 896 O O . ASP A 1 114 ? -17.816 0.455 35.767 1.00 71.44 114 ASP A O 1
ATOM 900 N N . PRO A 1 115 ? -19.034 1.413 37.398 1.00 71.06 115 PRO A N 1
ATOM 901 C CA . PRO A 1 115 ? -19.224 2.674 36.675 1.00 71.06 115 PRO A CA 1
ATOM 902 C C . PRO A 1 115 ? -17.909 3.295 36.159 1.00 71.06 115 PRO A C 1
ATOM 904 O O . PRO A 1 115 ? -17.875 3.727 35.009 1.00 71.06 115 PRO A O 1
ATOM 907 N N . PRO A 1 116 ? -16.791 3.272 36.920 1.00 80.44 116 PRO A N 1
ATOM 908 C CA . PRO A 1 116 ? -15.467 3.655 36.436 1.00 80.44 116 PRO A CA 1
ATOM 909 C C . PRO A 1 116 ? -14.975 2.911 35.189 1.00 80.44 116 PRO A C 1
ATOM 911 O O . PRO A 1 116 ? -14.233 3.498 34.401 1.00 80.44 116 PRO A O 1
ATOM 914 N N . LEU A 1 117 ? -15.317 1.632 35.012 1.00 76.88 117 LEU A N 1
ATOM 915 C CA . LEU A 1 117 ? -14.882 0.840 33.860 1.00 76.88 117 LEU A CA 1
ATOM 916 C C . LEU A 1 117 ? -15.664 1.223 32.602 1.00 76.88 117 LEU A C 1
ATOM 918 O O . LEU A 1 117 ? -15.052 1.449 31.558 1.00 76.88 117 LEU A O 1
ATOM 922 N N . VAL A 1 118 ? -16.987 1.359 32.715 1.00 75.62 118 VAL A N 1
ATOM 923 C CA . VAL A 1 118 ? -17.852 1.804 31.609 1.00 75.62 118 VAL A CA 1
ATOM 924 C C . VAL A 1 118 ? -17.424 3.195 31.132 1.00 75.62 118 VAL A C 1
ATOM 926 O O . VAL A 1 118 ? -17.177 3.392 29.946 1.00 75.62 118 VAL A O 1
ATOM 929 N N . ASP A 1 119 ? -17.178 4.119 32.063 1.00 78.00 119 ASP A N 1
ATOM 930 C CA . ASP A 1 119 ? -16.656 5.459 31.774 1.00 78.00 119 ASP A CA 1
ATOM 931 C C . ASP A 1 119 ? -15.313 5.443 31.023 1.00 78.00 119 ASP A C 1
ATOM 933 O O . ASP A 1 119 ? -15.055 6.277 30.150 1.00 78.00 119 ASP A O 1
ATOM 937 N N . ARG A 1 120 ? -14.414 4.515 31.380 1.00 79.12 120 ARG A N 1
ATOM 938 C CA . ARG A 1 120 ? -13.112 4.361 30.711 1.00 79.12 120 ARG A CA 1
ATOM 939 C C . ARG A 1 120 ? -13.283 3.830 29.292 1.00 79.12 120 ARG A C 1
ATOM 941 O O . ARG A 1 120 ? -12.625 4.349 28.392 1.00 79.12 120 ARG A O 1
ATOM 948 N N . LEU A 1 121 ? -14.160 2.847 29.083 1.00 80.44 121 LEU A N 1
ATOM 949 C CA . LEU A 1 121 ? -14.467 2.312 27.752 1.00 80.44 121 LEU A CA 1
ATOM 950 C C . LEU A 1 121 ? -15.059 3.396 26.845 1.00 80.44 121 LEU A C 1
ATOM 952 O O . LEU A 1 121 ? -14.597 3.575 25.718 1.00 80.44 121 LEU A O 1
ATOM 956 N N . ASP A 1 122 ? -15.981 4.194 27.373 1.00 80.69 122 ASP A N 1
ATOM 957 C CA . ASP A 1 122 ? -16.579 5.331 26.677 1.00 80.69 122 ASP A CA 1
ATOM 958 C C . ASP A 1 122 ? -15.541 6.377 26.250 1.00 80.69 122 ASP A C 1
ATOM 960 O O . ASP A 1 122 ? -15.577 6.892 25.128 1.00 80.69 122 ASP A O 1
ATOM 964 N N . ARG A 1 123 ? -14.580 6.694 27.126 1.00 82.12 123 ARG A N 1
ATOM 965 C CA . ARG A 1 123 ? -13.476 7.610 26.792 1.00 82.12 123 ARG A CA 1
ATOM 966 C C . ARG A 1 123 ? -12.572 7.038 25.705 1.00 82.12 123 ARG A C 1
ATOM 968 O O . ARG A 1 123 ? -12.175 7.786 24.814 1.00 82.12 123 ARG A O 1
ATOM 975 N N . ILE A 1 124 ? -12.265 5.740 25.758 1.00 83.31 124 ILE A N 1
ATOM 976 C CA . ILE A 1 124 ? -11.461 5.061 24.730 1.00 83.31 124 ILE A CA 1
ATOM 977 C C . ILE A 1 124 ? -12.184 5.107 23.380 1.00 83.31 124 ILE A C 1
ATOM 979 O O . ILE A 1 124 ? -11.570 5.480 22.382 1.00 83.31 124 ILE A O 1
ATOM 983 N N . LEU A 1 125 ? -13.485 4.804 23.348 1.00 82.44 125 LEU A N 1
ATOM 984 C CA . LEU A 1 125 ? -14.298 4.870 22.131 1.00 82.44 125 LEU A CA 1
ATOM 985 C C . LEU A 1 125 ? -14.274 6.273 21.508 1.00 82.44 125 LEU A C 1
ATOM 987 O O . LEU A 1 125 ? -13.931 6.416 20.335 1.00 82.44 125 LEU A O 1
ATOM 991 N N . ARG A 1 126 ? -14.531 7.320 22.303 1.00 83.06 126 ARG A N 1
ATOM 992 C CA . ARG A 1 126 ? -14.499 8.717 21.824 1.00 83.06 126 ARG A CA 1
ATOM 993 C C . ARG A 1 126 ? -13.111 9.137 21.337 1.00 83.06 126 ARG A C 1
ATOM 995 O O . ARG A 1 126 ? -13.000 9.863 20.350 1.00 83.06 126 ARG A O 1
ATOM 1002 N N . ALA A 1 127 ? -12.052 8.701 22.019 1.00 81.19 127 ALA A N 1
ATOM 1003 C CA . ALA A 1 127 ? -10.681 8.984 21.606 1.00 81.19 127 ALA A CA 1
ATOM 1004 C C . ALA A 1 127 ? -10.344 8.315 20.263 1.00 81.19 127 ALA A C 1
ATOM 1006 O O . ALA A 1 127 ? -9.743 8.958 19.402 1.00 81.19 127 ALA A O 1
ATOM 1007 N N . LEU A 1 128 ? -10.777 7.066 20.058 1.00 83.81 128 LEU A N 1
ATOM 1008 C CA . LEU A 1 128 ? -10.607 6.344 18.794 1.00 83.81 128 LEU A CA 1
ATOM 1009 C C . LEU A 1 128 ? -11.394 6.989 17.647 1.00 83.81 128 LEU A C 1
ATOM 1011 O O . LEU A 1 128 ? -10.846 7.148 16.556 1.00 83.81 128 LEU A O 1
ATOM 1015 N N . ASP A 1 129 ? -12.641 7.404 17.884 1.00 83.62 129 ASP A N 1
ATOM 1016 C CA . ASP A 1 129 ? -13.444 8.121 16.883 1.00 83.62 129 ASP A CA 1
ATOM 1017 C C . ASP A 1 129 ? -12.764 9.432 16.469 1.00 83.62 129 ASP A C 1
ATOM 1019 O O . ASP A 1 129 ? -12.586 9.697 15.278 1.00 83.62 1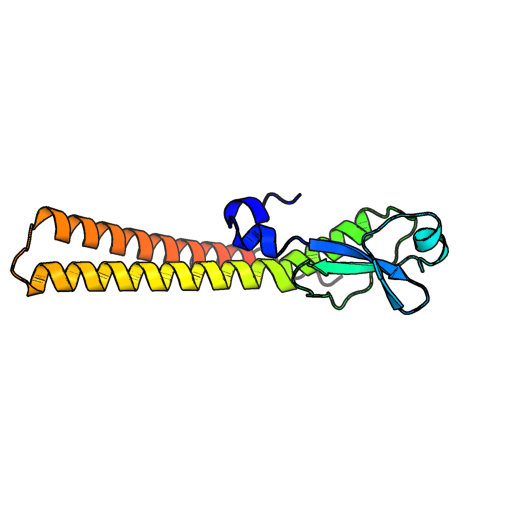29 ASP A O 1
ATOM 1023 N N . LYS A 1 130 ? -12.292 10.221 17.444 1.00 82.88 130 LYS A N 1
ATOM 1024 C CA . LYS A 1 130 ? -11.581 11.477 17.177 1.00 82.88 130 LYS A CA 1
ATOM 1025 C C . LYS A 1 130 ? -10.278 11.252 16.407 1.00 82.88 130 LYS A C 1
ATOM 1027 O O . LYS A 1 130 ? -9.985 12.000 15.477 1.00 82.88 130 LYS A O 1
ATOM 1032 N N . ALA A 1 131 ? -9.501 10.232 16.772 1.00 81.75 131 ALA A N 1
ATOM 1033 C CA . ALA A 1 131 ? -8.272 9.886 16.063 1.00 81.75 131 ALA A CA 1
ATOM 1034 C C . ALA A 1 131 ? -8.555 9.471 14.610 1.00 81.75 131 ALA A C 1
ATOM 1036 O O . ALA A 1 131 ? -7.858 9.912 13.698 1.00 81.75 131 ALA A O 1
ATOM 1037 N N . THR A 1 132 ? -9.615 8.691 14.386 1.00 80.38 132 THR A N 1
ATOM 1038 C CA . THR A 1 132 ? -10.036 8.255 13.046 1.00 80.38 132 THR A CA 1
ATOM 1039 C C . THR A 1 132 ? -10.475 9.441 12.182 1.00 80.38 132 THR A C 1
ATOM 1041 O O . THR A 1 132 ? -10.081 9.535 11.021 1.00 80.38 132 THR A O 1
ATOM 1044 N N . GLN A 1 133 ? -11.230 10.386 12.751 1.00 82.06 133 GLN A N 1
ATOM 1045 C CA . GLN A 1 133 ? -11.637 11.616 12.060 1.00 82.06 133 GLN A CA 1
ATOM 1046 C C . GLN A 1 133 ? -10.441 12.500 11.689 1.00 82.06 133 GLN A C 1
ATOM 1048 O O . GLN A 1 133 ? -10.350 12.958 10.553 1.00 82.06 133 GLN A O 1
ATOM 1053 N N . LEU A 1 134 ? -9.502 12.710 12.618 1.00 84.69 134 LEU A N 1
ATOM 1054 C CA . LEU A 1 134 ? -8.292 13.494 12.352 1.00 84.69 134 LEU A CA 1
ATOM 1055 C C . LEU A 1 134 ? -7.428 12.856 11.258 1.00 84.69 134 LEU A C 1
ATOM 1057 O O . LEU A 1 134 ? -6.929 13.564 10.388 1.00 84.69 134 LEU A O 1
ATOM 1061 N N . ALA A 1 135 ? -7.280 11.528 11.268 1.00 82.00 135 ALA A N 1
ATOM 1062 C CA . ALA A 1 135 ? -6.549 10.813 10.225 1.00 82.00 135 ALA A CA 1
ATOM 1063 C C . ALA A 1 135 ? -7.194 11.000 8.840 1.00 82.00 135 ALA A C 1
ATOM 1065 O O . ALA A 1 135 ? -6.483 11.214 7.860 1.00 82.00 135 ALA A O 1
ATOM 1066 N N . HIS A 1 136 ? -8.530 10.979 8.763 1.00 78.44 136 HIS A N 1
ATOM 1067 C CA . HIS A 1 136 ? -9.255 11.266 7.524 1.00 78.44 136 HIS A CA 1
ATOM 1068 C C . HIS A 1 136 ? -8.994 12.693 7.024 1.00 78.44 136 HIS A C 1
ATOM 1070 O O . HIS A 1 136 ? -8.636 12.880 5.867 1.00 78.44 136 HIS A O 1
ATOM 1076 N N . GLN A 1 137 ? -9.096 13.688 7.910 1.00 82.81 137 GLN A N 1
ATOM 1077 C CA . GLN A 1 137 ? -8.878 15.096 7.563 1.00 82.81 137 GLN A CA 1
ATOM 1078 C C . GLN A 1 137 ? -7.451 15.367 7.075 1.00 82.81 137 GLN A C 1
ATOM 1080 O O . GLN A 1 137 ? -7.261 16.059 6.079 1.00 82.81 137 GLN A O 1
ATOM 1085 N N . LEU A 1 138 ? -6.444 14.812 7.757 1.00 81.81 138 LEU A N 1
ATOM 1086 C CA . LEU A 1 138 ? -5.043 14.960 7.354 1.00 81.81 138 LEU A CA 1
ATOM 1087 C C . LEU A 1 138 ? -4.779 14.327 5.984 1.00 81.81 138 LEU A C 1
ATOM 1089 O O . LEU A 1 138 ? -4.025 14.885 5.189 1.00 81.81 138 LEU A O 1
ATOM 1093 N N . ARG A 1 139 ? -5.418 13.190 5.691 1.00 78.06 139 ARG A N 1
ATOM 1094 C CA . ARG A 1 139 ? -5.328 12.550 4.378 1.00 78.06 139 ARG A CA 1
ATOM 1095 C C . ARG A 1 139 ? -5.946 13.414 3.286 1.00 78.06 139 ARG A C 1
ATOM 1097 O O . ARG A 1 139 ? -5.293 13.654 2.278 1.00 78.06 139 ARG A O 1
ATOM 1104 N N . GLU A 1 140 ? -7.161 13.912 3.502 1.00 77.31 140 GLU A N 1
ATOM 1105 C CA . GLU A 1 140 ? -7.810 14.815 2.548 1.00 77.31 140 GLU A CA 1
ATOM 1106 C C . GLU A 1 140 ? -6.934 16.049 2.298 1.00 77.31 140 GLU A C 1
ATOM 1108 O O . GLU A 1 140 ? -6.724 16.433 1.152 1.00 77.31 140 GLU A O 1
ATOM 1113 N N . GLN A 1 141 ? -6.342 16.637 3.341 1.00 78.69 141 GLN A N 1
ATOM 1114 C CA . GLN A 1 141 ? -5.423 17.769 3.194 1.00 78.69 141 GLN A CA 1
ATOM 1115 C C . GLN A 1 141 ? -4.176 17.423 2.372 1.00 78.69 141 GLN A C 1
ATOM 1117 O O . GLN A 1 141 ? -3.797 18.209 1.505 1.00 78.69 141 GLN A O 1
ATOM 1122 N N . ALA A 1 142 ? -3.562 16.262 2.609 1.00 74.88 142 ALA A N 1
ATOM 1123 C CA . ALA A 1 142 ? -2.403 15.809 1.843 1.00 74.88 142 ALA A CA 1
ATOM 1124 C C . ALA A 1 142 ? -2.748 15.585 0.359 1.00 74.88 142 ALA A C 1
ATOM 1126 O O . ALA A 1 142 ? -2.001 16.015 -0.517 1.00 74.88 142 ALA A O 1
ATOM 1127 N N . GLU A 1 143 ? -3.909 14.992 0.066 1.00 72.44 143 GLU A N 1
ATOM 1128 C CA . GLU A 1 143 ? -4.397 14.784 -1.305 1.00 72.44 143 GLU A CA 1
ATOM 1129 C C . GLU A 1 143 ? -4.681 16.119 -2.027 1.00 72.44 143 GLU A C 1
ATOM 1131 O O . GLU A 1 143 ? -4.400 16.250 -3.217 1.00 72.44 143 GLU A O 1
ATOM 1136 N N . HIS A 1 144 ? -5.156 17.151 -1.317 1.00 64.94 144 HIS A N 1
ATOM 1137 C CA . HIS A 1 144 ? -5.396 18.484 -1.893 1.00 64.94 144 HIS A CA 1
ATOM 1138 C C . HIS A 1 144 ? -4.121 19.333 -2.053 1.00 64.94 144 HIS A C 1
ATOM 1140 O O . HIS A 1 144 ? -4.109 20.273 -2.850 1.00 64.94 144 HIS A O 1
ATOM 1146 N N . GLN A 1 145 ? -3.049 19.034 -1.312 1.00 57.91 145 GLN A N 1
ATOM 1147 C CA . GLN A 1 145 ? -1.771 19.755 -1.390 1.00 57.91 145 GLN A CA 1
ATOM 1148 C C . GLN A 1 145 ? -0.848 19.260 -2.515 1.00 57.91 145 GLN A C 1
ATOM 1150 O O . GLN A 1 145 ? 0.094 19.969 -2.870 1.00 57.91 145 GLN A O 1
ATOM 1155 N N . HIS A 1 146 ? -1.142 18.109 -3.128 1.00 44.41 146 HIS A N 1
ATOM 1156 C CA . HIS A 1 146 ? -0.442 17.593 -4.307 1.00 44.41 146 HIS A CA 1
ATOM 1157 C C . HIS A 1 146 ? -1.336 17.656 -5.561 1.00 44.41 146 HIS A C 1
ATOM 1159 O O . HIS A 1 146 ? -1.841 16.626 -6.012 1.00 44.41 146 HIS A O 1
ATOM 1165 N N . PRO A 1 147 ? -1.546 18.838 -6.178 1.00 42.59 147 PRO A N 1
ATOM 1166 C CA . PRO A 1 147 ? -2.139 18.886 -7.504 1.00 42.59 147 PRO A CA 1
ATOM 1167 C C . PRO A 1 147 ? -1.180 18.193 -8.474 1.00 42.59 147 PRO A C 1
ATOM 1169 O O . PRO A 1 147 ? -0.013 18.566 -8.581 1.00 42.59 147 PRO A O 1
ATOM 1172 N N . THR A 1 148 ? -1.689 17.171 -9.161 1.00 42.72 148 THR A N 1
ATOM 1173 C CA . THR A 1 148 ? -1.073 16.483 -10.301 1.00 42.72 148 THR A CA 1
ATOM 1174 C C . THR A 1 148 ? -0.113 17.389 -11.076 1.00 42.72 148 THR A C 1
ATOM 1176 O O . THR A 1 148 ? -0.563 18.266 -11.820 1.00 42.72 148 THR A O 1
ATOM 1179 N N . GLN A 1 149 ? 1.198 17.160 -10.952 1.00 36.66 149 GLN A N 1
ATOM 1180 C CA . GLN A 1 149 ? 2.149 17.605 -11.967 1.00 36.66 149 GLN A CA 1
ATOM 1181 C C . GLN A 1 149 ? 1.885 16.764 -13.219 1.00 36.66 149 GLN A C 1
ATOM 1183 O O . GLN A 1 149 ? 2.430 15.682 -13.399 1.00 36.66 149 GLN A O 1
ATOM 1188 N N . LYS A 1 150 ? 0.966 17.244 -14.060 1.00 35.44 150 LYS A N 1
ATOM 1189 C CA . LYS A 1 150 ? 0.947 16.907 -15.481 1.00 35.44 150 LYS A CA 1
ATOM 1190 C C . LYS A 1 150 ? 1.947 17.841 -16.157 1.00 35.44 150 LYS A C 1
ATOM 1192 O O . LYS A 1 150 ? 1.673 19.036 -16.263 1.00 35.44 150 LYS A O 1
ATOM 1197 N N . GLY A 1 151 ? 3.085 17.293 -16.563 1.00 34.53 151 GLY A N 1
ATOM 1198 C CA . GLY A 1 151 ? 4.093 17.926 -17.408 1.00 34.53 151 GLY A CA 1
ATOM 1199 C C . GLY A 1 151 ? 4.714 16.863 -18.286 1.00 34.53 151 GLY A C 1
ATOM 1200 O O . GLY A 1 151 ? 5.252 15.906 -17.693 1.00 34.53 151 GLY A O 1
#

Foldseek 3Di:
DDPVLVVLPPLSVQWDKWWWFAFQVRDTHPDDDPVRVVGGPQWTWIATNNGDTFDDIFGHPDPDRVVRGVVRVVRSCPVPSVVVSVVVVVVVLVVVLVVLVVVLVCCVVVVVCPVVVNVVSVVVNVVSVVVVVVVVVVVVVVVVVDDDPPD

Radius of gyration: 22.58 Å; chains: 1; bounding box: 52×35×60 Å